Protein AF-A0A1R3UV82-F1 (afdb_monomer_lite)

pLDDT: mean 71.71, std 19.31, range [36.69, 95.25]

Structure (mmCIF, N/CA/C/O backbone):
data_AF-A0A1R3UV82-F1
#
_entry.id   AF-A0A1R3UV82-F1
#
loop_
_atom_site.group_PDB
_atom_site.id
_atom_site.type_symbol
_atom_site.label_atom_id
_atom_site.label_alt_id
_atom_site.label_comp_id
_atom_site.label_asym_id
_atom_site.label_entity_id
_atom_site.label_seq_id
_atom_site.pdbx_PDB_ins_code
_atom_site.Cartn_x
_atom_site.Cartn_y
_atom_site.Cartn_z
_atom_site.occupancy
_atom_site.B_iso_or_equiv
_atom_site.auth_seq_id
_atom_site.auth_comp_id
_atom_site.auth_asym_id
_atom_site.auth_atom_id
_atom_site.pdbx_PDB_model_num
ATOM 1 N N . MET A 1 1 ? 10.907 20.712 -0.377 1.00 39.12 1 MET A N 1
ATOM 2 C CA . MET A 1 1 ? 9.887 19.650 -0.272 1.00 39.12 1 MET A CA 1
ATOM 3 C C . MET A 1 1 ? 10.315 18.585 -1.261 1.00 39.12 1 MET A C 1
ATOM 5 O O . MET A 1 1 ? 10.442 18.924 -2.428 1.00 39.12 1 MET A O 1
ATOM 9 N N . ARG A 1 2 ? 10.787 17.427 -0.787 1.00 44.34 2 ARG A N 1
ATOM 10 C CA . ARG A 1 2 ? 11.584 16.505 -1.609 1.00 44.34 2 ARG A CA 1
ATOM 11 C C . ARG A 1 2 ? 10.715 15.833 -2.670 1.00 44.34 2 ARG A C 1
ATOM 13 O O . ARG A 1 2 ? 9.800 15.099 -2.321 1.00 44.34 2 ARG A O 1
ATOM 20 N N . ASP A 1 3 ? 11.051 16.105 -3.925 1.00 46.03 3 ASP A N 1
ATOM 21 C CA . ASP A 1 3 ? 10.704 15.291 -5.083 1.00 46.03 3 ASP A CA 1
ATOM 22 C C . ASP A 1 3 ? 11.319 13.906 -4.834 1.00 46.03 3 ASP A C 1
ATOM 24 O O . ASP A 1 3 ? 12.541 13.745 -4.803 1.00 46.03 3 ASP A O 1
ATOM 28 N N . ILE A 1 4 ? 10.483 12.941 -4.460 1.00 49.62 4 ILE A N 1
ATOM 29 C CA . ILE A 1 4 ? 10.867 11.536 -4.481 1.00 49.62 4 ILE A CA 1
ATOM 30 C C . ILE A 1 4 ? 10.703 11.149 -5.941 1.00 49.62 4 ILE A C 1
ATOM 32 O O . ILE A 1 4 ? 9.577 11.004 -6.408 1.00 49.62 4 ILE A O 1
ATOM 36 N N . ASP A 1 5 ? 11.820 11.066 -6.660 1.00 44.72 5 ASP A N 1
ATOM 37 C CA . ASP A 1 5 ? 11.884 10.607 -8.041 1.00 44.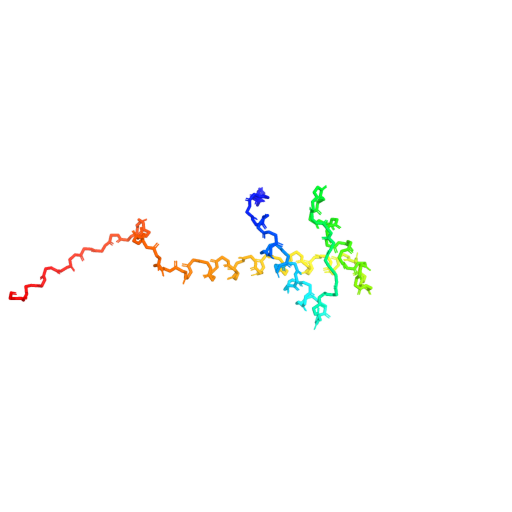72 5 ASP A CA 1
ATOM 38 C C . ASP A 1 5 ? 10.901 9.446 -8.285 1.00 44.72 5 ASP A C 1
ATOM 40 O O . ASP A 1 5 ? 11.126 8.310 -7.862 1.00 44.72 5 ASP A O 1
ATOM 44 N N . HIS A 1 6 ? 9.828 9.722 -9.033 1.00 49.16 6 HIS A N 1
ATOM 45 C CA . HIS A 1 6 ? 8.869 8.738 -9.558 1.00 49.16 6 HIS A CA 1
ATOM 46 C C . HIS A 1 6 ? 9.512 7.747 -10.566 1.00 49.16 6 HIS A C 1
ATOM 48 O O . HIS A 1 6 ? 8.810 7.030 -11.280 1.00 49.16 6 HIS A O 1
ATOM 54 N N . THR A 1 7 ? 10.844 7.710 -10.666 1.00 50.19 7 THR A N 1
ATOM 55 C CA . THR A 1 7 ? 11.624 6.993 -11.688 1.00 50.19 7 THR A CA 1
ATOM 56 C C . THR A 1 7 ? 12.396 5.785 -11.162 1.00 50.19 7 THR A C 1
ATOM 58 O O . THR A 1 7 ? 13.091 5.125 -11.934 1.00 50.19 7 THR A O 1
ATOM 61 N N . LEU A 1 8 ? 12.243 5.410 -9.892 1.00 45.06 8 LEU A N 1
ATOM 62 C CA . LEU A 1 8 ? 12.703 4.110 -9.414 1.00 45.06 8 LEU A CA 1
ATOM 63 C C . LEU A 1 8 ? 11.479 3.258 -9.090 1.00 45.06 8 LEU A C 1
ATOM 65 O O . LEU A 1 8 ? 10.652 3.663 -8.287 1.00 45.06 8 LEU A O 1
ATOM 69 N N . LEU A 1 9 ? 11.423 2.053 -9.665 1.00 49.16 9 LEU A N 1
ATOM 70 C CA . LEU A 1 9 ? 10.542 0.924 -9.311 1.00 49.16 9 LEU A CA 1
ATOM 71 C C . LEU A 1 9 ? 9.365 0.584 -10.247 1.00 49.16 9 LEU A C 1
ATOM 73 O O . LEU A 1 9 ? 8.652 -0.379 -9.983 1.00 49.16 9 LEU A O 1
ATOM 77 N N . THR A 1 10 ? 9.284 1.148 -11.456 1.00 47.38 10 THR A N 1
ATOM 78 C CA . THR A 1 10 ? 8.528 0.537 -12.583 1.00 47.38 10 THR A CA 1
ATOM 79 C C . THR A 1 10 ? 9.150 -0.772 -13.109 1.00 47.38 10 THR A C 1
ATOM 81 O O . THR A 1 10 ? 8.999 -1.142 -14.269 1.00 47.38 10 THR A O 1
ATOM 84 N N . ILE A 1 11 ? 9.835 -1.525 -12.249 1.00 46.97 11 ILE A N 1
ATOM 85 C CA . ILE A 1 11 ? 10.108 -2.941 -12.465 1.00 46.97 11 ILE A CA 1
ATOM 86 C C . ILE A 1 11 ? 8.887 -3.635 -11.873 1.00 46.97 11 ILE A C 1
ATOM 88 O O . ILE A 1 11 ? 8.779 -3.701 -10.654 1.00 46.97 11 ILE A O 1
ATOM 92 N N . SER A 1 12 ? 7.956 -4.075 -12.718 1.00 50.59 12 SER A N 1
ATOM 93 C CA . SER A 1 12 ? 6.555 -4.442 -12.427 1.00 50.59 12 SER A CA 1
ATOM 94 C C . SER A 1 12 ? 6.252 -5.345 -11.210 1.00 50.59 12 SER A C 1
ATOM 96 O O . SER A 1 12 ? 5.081 -5.562 -10.912 1.00 50.59 12 SER A O 1
ATOM 98 N N . GLY A 1 13 ? 7.258 -5.857 -10.497 1.00 56.84 13 GLY A N 1
ATOM 99 C CA . GLY A 1 13 ? 7.122 -6.501 -9.187 1.00 56.84 13 GLY A CA 1
ATOM 100 C C . GLY A 1 13 ? 7.404 -5.573 -8.000 1.00 56.84 13 GLY A C 1
ATOM 101 O O . GLY A 1 13 ? 6.601 -5.515 -7.085 1.00 56.84 13 GLY A O 1
ATOM 102 N N . VAL A 1 14 ? 8.471 -4.765 -8.019 1.00 60.34 14 VAL A N 1
ATOM 103 C CA . VAL A 1 14 ? 8.962 -4.095 -6.797 1.00 60.34 14 VAL A CA 1
ATOM 104 C C . VAL A 1 14 ? 8.018 -2.998 -6.298 1.00 60.34 14 VAL A C 1
ATOM 106 O O . VAL A 1 14 ? 7.737 -2.950 -5.104 1.00 60.34 14 VAL A O 1
ATOM 109 N N . SER A 1 15 ? 7.464 -2.154 -7.179 1.00 76.00 15 SER A N 1
ATOM 110 C CA . SER A 1 15 ? 6.426 -1.200 -6.747 1.00 76.00 15 SER A CA 1
ATOM 111 C C . SER A 1 15 ? 5.179 -1.916 -6.239 1.00 76.00 15 SER A C 1
ATOM 113 O O . SER A 1 15 ? 4.565 -1.477 -5.271 1.00 76.00 15 SER A O 1
ATOM 115 N N . ARG A 1 16 ? 4.812 -3.045 -6.855 1.00 81.94 16 ARG A N 1
ATOM 116 C CA . ARG A 1 16 ? 3.659 -3.835 -6.421 1.00 81.94 16 ARG A CA 1
ATOM 117 C C . ARG A 1 16 ? 3.897 -4.455 -5.043 1.00 81.94 16 ARG A C 1
ATOM 119 O O . ARG A 1 16 ? 3.006 -4.390 -4.205 1.00 81.94 16 ARG A O 1
ATOM 126 N N . ASP A 1 17 ? 5.097 -4.962 -4.789 1.00 82.69 17 ASP A N 1
ATOM 127 C CA . ASP A 1 17 ? 5.502 -5.547 -3.509 1.00 82.69 17 ASP A CA 1
ATOM 128 C C . ASP A 1 17 ? 5.529 -4.495 -2.390 1.00 82.69 17 ASP A C 1
ATOM 130 O O . ASP A 1 17 ? 5.093 -4.764 -1.272 1.00 82.69 17 ASP A O 1
ATOM 134 N N . ILE A 1 18 ? 5.970 -3.267 -2.689 1.00 84.06 18 ILE A N 1
ATOM 135 C CA . ILE A 1 18 ? 5.909 -2.139 -1.744 1.00 84.06 18 ILE A CA 1
ATOM 136 C C . ILE A 1 18 ? 4.471 -1.842 -1.338 1.00 84.06 18 ILE A C 1
ATOM 138 O O . ILE A 1 18 ? 4.179 -1.732 -0.147 1.00 84.06 18 ILE A O 1
ATOM 142 N N . TYR A 1 19 ? 3.570 -1.736 -2.316 1.00 88.69 19 TYR A N 1
ATOM 143 C CA . TYR A 1 19 ? 2.156 -1.490 -2.047 1.00 88.69 19 TYR A CA 1
ATOM 144 C C . TYR A 1 19 ? 1.516 -2.649 -1.284 1.00 88.69 19 TYR A C 1
ATOM 146 O O . TYR A 1 19 ? 0.729 -2.400 -0.376 1.00 88.69 19 TYR A O 1
ATOM 154 N N . ALA A 1 20 ? 1.880 -3.896 -1.597 1.00 90.38 20 ALA A N 1
ATOM 155 C CA . ALA A 1 20 ? 1.404 -5.067 -0.870 1.00 90.38 20 ALA A CA 1
ATOM 156 C C . ALA A 1 20 ? 1.816 -5.027 0.607 1.00 90.38 20 ALA A C 1
ATOM 158 O O . ALA A 1 20 ? 0.968 -5.161 1.486 1.00 90.38 20 ALA A O 1
ATOM 159 N N . HIS A 1 21 ? 3.093 -4.759 0.882 1.00 89.06 21 HIS A N 1
ATOM 160 C CA . HIS A 1 21 ? 3.601 -4.663 2.248 1.00 89.06 21 HIS A CA 1
ATOM 161 C C . HIS A 1 21 ? 3.042 -3.463 3.017 1.00 89.06 21 HIS A C 1
ATOM 163 O O . HIS A 1 21 ? 2.790 -3.568 4.217 1.00 89.06 21 HIS A O 1
ATOM 169 N N . ALA A 1 22 ? 2.859 -2.313 2.365 1.00 89.50 22 ALA A N 1
ATOM 170 C CA . ALA A 1 22 ? 2.219 -1.159 2.992 1.00 89.50 22 ALA A CA 1
ATOM 171 C C . ALA A 1 22 ? 0.750 -1.461 3.329 1.00 89.50 22 ALA A C 1
ATOM 173 O O . ALA A 1 22 ? 0.315 -1.195 4.447 1.00 89.50 22 ALA A O 1
ATOM 174 N N . PHE A 1 23 ? 0.017 -2.090 2.406 1.00 91.25 23 PHE A N 1
ATOM 175 C CA . PHE A 1 23 ? -1.371 -2.493 2.617 1.00 91.25 23 PHE A CA 1
ATOM 176 C C . PHE A 1 23 ? -1.508 -3.481 3.779 1.00 91.25 23 PHE A C 1
ATOM 178 O O . PHE A 1 23 ? -2.336 -3.271 4.662 1.00 91.25 23 PHE A O 1
ATOM 185 N N . GLU A 1 24 ? -0.672 -4.518 3.826 1.00 92.81 24 GLU A N 1
ATOM 186 C CA . GLU A 1 24 ? -0.681 -5.512 4.904 1.00 92.81 24 GLU A CA 1
ATOM 187 C C . GLU A 1 24 ? -0.388 -4.882 6.269 1.00 92.81 24 GLU A C 1
ATOM 189 O O . GLU A 1 24 ? -1.056 -5.184 7.254 1.00 92.81 24 GLU A O 1
ATOM 194 N N . ARG A 1 25 ? 0.546 -3.929 6.333 1.00 89.69 25 ARG A N 1
ATOM 195 C CA . ARG A 1 25 ? 0.852 -3.198 7.572 1.00 89.69 25 ARG A CA 1
ATOM 196 C C . ARG A 1 25 ? -0.311 -2.352 8.076 1.00 89.69 25 ARG A C 1
ATOM 198 O O . ARG A 1 25 ? -0.488 -2.242 9.284 1.00 89.69 25 ARG A O 1
ATOM 205 N N . VAL A 1 26 ? -1.064 -1.737 7.168 1.00 90.31 26 VAL A N 1
ATOM 206 C CA . VAL A 1 26 ? -2.192 -0.862 7.520 1.00 90.31 26 VAL A CA 1
ATOM 207 C C . VAL A 1 26 ? -3.439 -1.670 7.868 1.00 90.31 26 VAL A C 1
ATOM 209 O O . VAL A 1 26 ? -4.166 -1.320 8.791 1.00 90.31 26 VAL A O 1
ATOM 212 N N . THR A 1 27 ? -3.700 -2.749 7.133 1.00 89.19 27 THR A N 1
ATOM 213 C CA . THR A 1 27 ? -4.978 -3.475 7.198 1.00 89.19 27 THR A CA 1
ATOM 214 C C . THR A 1 27 ? -4.910 -4.784 7.981 1.00 89.19 27 THR A C 1
ATOM 216 O O . THR A 1 27 ? -5.959 -5.340 8.315 1.00 89.19 27 THR A O 1
ATOM 219 N N . GLY A 1 28 ? -3.697 -5.267 8.267 1.00 92.06 28 GLY A N 1
ATOM 220 C CA . GLY A 1 28 ? -3.416 -6.554 8.902 1.00 92.06 28 GLY A CA 1
ATOM 221 C C . GLY A 1 28 ? -3.461 -7.756 7.954 1.00 92.06 28 GLY A C 1
ATOM 222 O O . GLY A 1 28 ? -3.159 -8.864 8.385 1.00 92.06 28 GLY A O 1
ATOM 223 N N . GLU A 1 29 ? -3.833 -7.563 6.685 1.00 90.62 29 GLU A N 1
ATOM 224 C CA . GLU A 1 29 ? -4.021 -8.639 5.708 1.00 90.62 29 GLU A CA 1
ATOM 225 C C . GLU A 1 29 ? -3.397 -8.267 4.357 1.00 90.62 29 GLU A C 1
ATOM 227 O O . GLU A 1 29 ? -3.420 -7.098 3.972 1.00 90.62 29 GLU A O 1
ATOM 232 N N . PRO A 1 30 ? -2.860 -9.229 3.588 1.00 91.62 30 PRO A N 1
ATOM 233 C CA . PRO A 1 30 ? -2.352 -8.940 2.253 1.00 91.62 30 PRO A CA 1
ATOM 234 C C . PRO A 1 30 ? -3.491 -8.506 1.310 1.00 91.62 30 PRO A C 1
ATOM 236 O O . PRO A 1 30 ? -4.608 -9.024 1.411 1.00 91.62 30 PRO A O 1
ATOM 239 N N . PRO A 1 31 ? -3.237 -7.594 0.352 1.00 91.62 31 PRO A N 1
ATOM 240 C CA . PRO A 1 31 ? -4.263 -7.195 -0.602 1.00 91.62 31 PRO A CA 1
ATOM 241 C C . PRO A 1 31 ? -4.596 -8.347 -1.553 1.00 91.62 31 PRO A C 1
ATOM 243 O O . PRO A 1 31 ? -3.709 -9.022 -2.078 1.00 91.62 31 PRO A O 1
ATOM 246 N N . ARG A 1 32 ? -5.886 -8.521 -1.844 1.00 94.50 32 ARG A N 1
ATOM 247 C CA . ARG A 1 32 ? -6.390 -9.409 -2.901 1.00 94.50 32 ARG A CA 1
ATOM 248 C C . ARG A 1 32 ? -6.047 -8.863 -4.282 1.00 94.50 32 ARG A C 1
ATOM 250 O O . ARG A 1 32 ? -5.673 -9.616 -5.177 1.00 94.50 32 ARG A O 1
ATOM 257 N N . GLU A 1 33 ? -6.157 -7.547 -4.448 1.00 92.06 33 GLU A N 1
ATOM 258 C CA . GLU A 1 33 ? -5.852 -6.863 -5.702 1.00 92.06 33 GLU A CA 1
ATOM 259 C C . GLU A 1 33 ? -5.155 -5.523 -5.453 1.00 92.06 33 GLU A C 1
ATOM 261 O O . GLU A 1 33 ? -5.430 -4.835 -4.477 1.00 92.06 33 GLU A O 1
ATOM 266 N N . ILE A 1 34 ? -4.241 -5.142 -6.346 1.00 89.69 34 ILE A N 1
ATOM 267 C CA . ILE A 1 34 ? -3.580 -3.834 -6.323 1.00 89.69 34 ILE A CA 1
ATOM 268 C C . ILE A 1 34 ? -3.971 -3.086 -7.587 1.00 89.69 34 ILE A C 1
ATOM 270 O O . ILE A 1 34 ? -3.827 -3.625 -8.691 1.00 89.69 34 ILE A O 1
ATOM 274 N N . ALA A 1 35 ? -4.428 -1.843 -7.414 1.00 88.81 35 ALA A N 1
ATOM 275 C CA . ALA A 1 35 ? -4.862 -0.998 -8.513 1.00 88.81 35 ALA A CA 1
ATOM 276 C C . ALA A 1 35 ? -3.738 -0.791 -9.539 1.00 88.81 35 ALA A C 1
ATOM 278 O O . ALA A 1 35 ? -2.556 -0.698 -9.204 1.00 88.81 35 ALA A O 1
ATOM 279 N N . SER A 1 36 ? -4.109 -0.677 -10.817 1.00 85.44 36 SER A N 1
ATOM 280 C CA . SER A 1 36 ? -3.131 -0.404 -11.873 1.00 85.44 36 SER A CA 1
ATOM 281 C C . SER A 1 36 ? -2.412 0.924 -11.616 1.00 85.44 36 SER A C 1
ATOM 283 O O . SER A 1 36 ? -3.047 1.973 -11.502 1.00 85.44 36 SER A O 1
ATOM 285 N N . MET A 1 37 ? -1.083 0.879 -11.609 1.00 82.69 37 MET A N 1
ATOM 286 C CA . MET A 1 37 ? -0.227 2.026 -11.291 1.00 82.69 37 MET A CA 1
ATOM 287 C C . MET A 1 37 ? 0.039 2.942 -12.495 1.00 82.69 37 MET A C 1
ATOM 289 O O . MET A 1 37 ? 0.427 4.094 -12.328 1.00 82.69 37 MET A O 1
ATOM 293 N N . ALA A 1 38 ? -0.175 2.453 -13.720 1.00 78.56 38 ALA A N 1
ATOM 294 C CA . ALA A 1 38 ? 0.134 3.199 -14.937 1.00 78.56 38 ALA A CA 1
ATOM 295 C C . ALA A 1 38 ? -0.703 4.486 -15.055 1.00 78.56 38 ALA A C 1
ATOM 297 O O . ALA A 1 38 ? -1.934 4.434 -15.048 1.00 78.56 38 ALA A O 1
ATOM 298 N N . GLY A 1 39 ? -0.022 5.630 -15.189 1.00 74.56 39 GLY A N 1
ATOM 299 C CA . GLY A 1 39 ? -0.643 6.934 -15.450 1.00 74.56 39 GLY A CA 1
ATOM 300 C C . GLY A 1 39 ? -1.500 7.492 -14.309 1.00 74.56 39 GLY A C 1
ATOM 301 O O . GLY A 1 39 ? -2.301 8.392 -14.550 1.00 74.56 39 GLY A O 1
ATOM 302 N N . ARG A 1 40 ? -1.373 6.961 -13.086 1.00 74.94 40 ARG A N 1
ATOM 303 C CA . ARG A 1 40 ? -2.140 7.404 -11.913 1.00 74.94 40 ARG A CA 1
ATOM 304 C C . ARG A 1 40 ? -1.236 8.048 -10.868 1.00 74.94 40 ARG A C 1
ATOM 306 O O . ARG A 1 40 ? -0.063 7.710 -10.757 1.00 74.94 40 ARG A O 1
ATOM 313 N N . THR A 1 41 ? -1.807 8.964 -10.089 1.00 83.00 41 THR A N 1
ATOM 314 C CA . THR A 1 41 ? -1.140 9.514 -8.905 1.00 83.00 41 THR A CA 1
ATOM 315 C C . THR A 1 41 ? -1.084 8.465 -7.797 1.00 83.00 41 THR A C 1
ATOM 317 O O . THR A 1 41 ? -1.949 7.593 -7.721 1.00 83.00 41 THR A O 1
ATOM 320 N N . GLU A 1 42 ? -0.106 8.579 -6.900 1.00 83.19 42 GLU A N 1
ATOM 321 C CA . GLU A 1 42 ? 0.031 7.691 -5.739 1.00 83.19 42 GLU A CA 1
ATOM 322 C C . GLU A 1 42 ? -1.253 7.637 -4.900 1.00 83.19 42 GLU A C 1
ATOM 324 O O . GLU A 1 42 ? -1.773 6.559 -4.624 1.00 83.19 42 GLU A O 1
ATOM 329 N N . GLN A 1 43 ? -1.853 8.796 -4.614 1.00 85.25 43 GLN A N 1
ATOM 330 C CA . GLN A 1 43 ? -3.119 8.867 -3.885 1.00 85.25 43 GLN A CA 1
ATOM 331 C C . GLN A 1 43 ? -4.240 8.092 -4.595 1.00 85.25 43 GLN A C 1
ATOM 333 O O . GLN A 1 43 ? -4.993 7.358 -3.956 1.00 85.25 43 GLN A O 1
ATOM 338 N N . ALA A 1 44 ? -4.343 8.211 -5.923 1.00 87.19 44 ALA A N 1
ATOM 339 C CA . ALA A 1 44 ? -5.344 7.481 -6.695 1.00 87.19 44 ALA A CA 1
ATOM 340 C C . ALA A 1 44 ? -5.085 5.967 -6.691 1.00 87.19 44 ALA A C 1
ATOM 342 O O . ALA A 1 44 ? -6.033 5.185 -6.727 1.00 87.19 44 ALA A O 1
ATOM 343 N N . ILE A 1 45 ? -3.824 5.535 -6.647 1.00 88.94 45 ILE A N 1
ATOM 344 C CA . ILE A 1 45 ? -3.472 4.115 -6.540 1.00 88.94 45 ILE A CA 1
ATOM 345 C C . ILE A 1 45 ? -3.854 3.583 -5.153 1.00 88.94 45 ILE A C 1
ATOM 347 O O . ILE A 1 45 ? -4.466 2.519 -5.078 1.00 88.94 45 ILE A O 1
ATOM 351 N N . ILE A 1 46 ? -3.566 4.325 -4.078 1.00 89.31 46 ILE A N 1
ATOM 352 C CA . ILE A 1 46 ? -3.911 3.954 -2.694 1.00 89.31 46 ILE A CA 1
ATOM 353 C C . ILE A 1 46 ? -5.426 3.814 -2.534 1.00 89.31 46 ILE A C 1
ATOM 355 O O . ILE A 1 46 ? -5.903 2.749 -2.148 1.00 89.31 46 ILE A O 1
ATOM 359 N N . ILE A 1 47 ? -6.188 4.850 -2.901 1.00 92.38 47 ILE A N 1
ATOM 360 C CA . ILE A 1 47 ? -7.653 4.864 -2.760 1.00 92.38 47 ILE A CA 1
ATOM 361 C C . ILE A 1 47 ? -8.285 3.713 -3.545 1.00 92.38 47 ILE A C 1
ATOM 363 O O . ILE A 1 47 ? -9.099 2.968 -3.006 1.00 92.38 47 ILE A O 1
ATOM 367 N N . ASN A 1 48 ? -7.884 3.525 -4.806 1.00 93.44 48 ASN A N 1
ATOM 368 C CA . ASN A 1 48 ? -8.435 2.445 -5.622 1.00 93.44 48 ASN A CA 1
ATOM 369 C C . ASN A 1 48 ? -8.021 1.064 -5.100 1.00 93.44 48 ASN A C 1
ATOM 371 O O . ASN A 1 48 ? -8.804 0.128 -5.190 1.00 93.44 48 ASN A O 1
ATOM 375 N N . THR A 1 49 ? -6.817 0.920 -4.539 1.00 93.31 49 THR A N 1
ATOM 376 C CA . THR A 1 49 ? -6.386 -0.340 -3.918 1.00 93.31 49 THR A CA 1
ATOM 377 C C . THR A 1 49 ? -7.214 -0.637 -2.671 1.00 93.31 49 THR A C 1
ATOM 379 O O . THR A 1 49 ? -7.679 -1.759 -2.520 1.00 93.31 49 THR A O 1
ATOM 382 N N . LEU A 1 50 ? -7.471 0.346 -1.807 1.00 93.06 50 LEU A N 1
ATOM 383 C CA . LEU A 1 50 ? -8.358 0.171 -0.651 1.00 93.06 50 LEU A CA 1
ATOM 384 C C . LEU A 1 50 ? -9.770 -0.235 -1.098 1.00 93.06 50 LEU A C 1
ATOM 386 O O . LEU A 1 50 ? -10.287 -1.244 -0.624 1.00 93.06 50 LEU A O 1
ATOM 390 N N . ALA A 1 51 ? -10.326 0.456 -2.096 1.00 94.19 51 ALA A N 1
ATOM 391 C CA . ALA A 1 51 ? -11.646 0.155 -2.642 1.00 94.19 51 ALA A CA 1
ATOM 392 C C . ALA A 1 51 ? -11.748 -1.262 -3.239 1.00 94.19 51 ALA A C 1
ATOM 394 O O . ALA A 1 51 ? -12.712 -1.969 -2.966 1.00 94.19 51 ALA A O 1
ATOM 395 N N . LEU A 1 52 ? -10.743 -1.718 -3.999 1.00 95.25 52 LEU A N 1
ATOM 396 C CA . LEU A 1 52 ? -10.696 -3.087 -4.547 1.00 95.25 52 LEU A CA 1
ATOM 397 C C . LEU A 1 52 ? -10.634 -4.173 -3.456 1.00 95.25 52 LEU A C 1
ATOM 399 O O . LEU A 1 52 ? -10.973 -5.335 -3.696 1.00 95.25 52 LEU A O 1
ATOM 403 N N . ASN A 1 53 ? -10.199 -3.803 -2.251 1.00 94.50 53 ASN A N 1
ATOM 404 C CA . ASN A 1 53 ? -10.082 -4.700 -1.107 1.00 94.50 53 ASN A CA 1
ATOM 405 C C . ASN A 1 53 ? -11.167 -4.475 -0.041 1.00 94.50 53 ASN A C 1
ATOM 407 O O . ASN A 1 53 ? -11.005 -4.946 1.083 1.00 94.50 53 ASN A O 1
ATOM 411 N N . ASP A 1 54 ? -12.255 -3.777 -0.385 1.00 94.88 54 ASP A N 1
ATOM 412 C CA . ASP A 1 54 ? -13.361 -3.433 0.521 1.00 94.88 54 ASP A CA 1
ATOM 413 C C . ASP A 1 54 ? -12.902 -2.713 1.803 1.00 94.88 54 ASP A C 1
ATOM 415 O O . ASP A 1 54 ? -13.458 -2.909 2.885 1.00 94.88 54 ASP A O 1
ATOM 419 N N . ARG A 1 55 ? -11.848 -1.893 1.706 1.00 91.94 55 ARG A N 1
ATOM 420 C CA . ARG A 1 55 ? -11.340 -1.073 2.811 1.00 91.94 55 ARG A CA 1
ATOM 421 C C . ARG A 1 55 ? -11.709 0.391 2.600 1.00 91.94 55 ARG A C 1
ATOM 423 O O . ARG A 1 55 ? -11.651 0.902 1.481 1.00 91.94 55 ARG A O 1
ATOM 430 N N . GLU A 1 56 ? -12.071 1.070 3.685 1.00 91.38 56 GLU A N 1
ATOM 431 C CA . GLU A 1 56 ? -12.373 2.499 3.643 1.00 91.38 56 GLU A CA 1
ATOM 432 C C . GLU A 1 56 ? -11.102 3.320 3.399 1.00 91.38 56 GLU A C 1
ATOM 434 O O . GLU A 1 56 ? -10.034 3.038 3.939 1.00 91.38 56 GLU A O 1
ATOM 439 N N . ALA A 1 57 ? -11.226 4.346 2.559 1.00 90.44 57 ALA A N 1
ATOM 440 C CA . ALA A 1 57 ? -10.152 5.279 2.243 1.00 90.44 57 ALA A CA 1
ATOM 441 C C . ALA A 1 57 ? -10.363 6.602 2.989 1.00 90.44 57 ALA A C 1
ATOM 443 O O . ALA A 1 57 ? -10.503 7.660 2.375 1.00 90.44 57 ALA A O 1
ATOM 444 N N . ASP A 1 58 ? -10.438 6.525 4.318 1.00 92.12 58 ASP A N 1
ATOM 445 C CA . ASP A 1 58 ? -10.464 7.716 5.164 1.00 92.12 58 ASP A CA 1
ATOM 446 C C . ASP A 1 58 ? -9.068 8.356 5.284 1.00 92.12 58 ASP A C 1
ATOM 448 O O . ASP A 1 58 ? -8.041 7.776 4.919 1.00 92.12 58 ASP A O 1
ATOM 452 N N . GLU A 1 59 ? -9.023 9.592 5.782 1.00 88.94 59 GLU A N 1
ATOM 453 C CA . GLU A 1 59 ? -7.782 10.367 5.886 1.00 88.94 59 GLU A CA 1
ATOM 454 C C . GLU A 1 59 ? -6.729 9.670 6.762 1.00 88.94 59 GLU A C 1
ATOM 456 O O . GLU A 1 59 ? -5.539 9.700 6.447 1.00 88.94 59 GLU A O 1
ATOM 461 N N . THR A 1 60 ? -7.161 8.988 7.827 1.00 90.81 60 THR A N 1
ATOM 462 C CA . THR A 1 60 ? -6.262 8.277 8.748 1.00 90.81 60 THR A CA 1
ATOM 463 C C . THR A 1 60 ? -5.631 7.060 8.077 1.00 90.81 60 THR A C 1
ATOM 465 O O . THR A 1 60 ? -4.423 6.848 8.178 1.00 90.81 60 THR A O 1
ATOM 468 N N . THR A 1 61 ? -6.419 6.294 7.332 1.00 88.25 61 THR A N 1
ATOM 469 C CA . THR A 1 61 ? -5.986 5.109 6.592 1.00 88.25 61 THR A CA 1
ATOM 470 C C . THR A 1 61 ? -5.052 5.498 5.456 1.00 88.25 61 THR A C 1
ATOM 472 O O . THR A 1 61 ? -4.010 4.872 5.268 1.00 88.25 61 THR A O 1
ATOM 475 N N . ILE A 1 62 ? -5.369 6.573 4.731 1.00 87.75 62 ILE A N 1
ATOM 476 C CA . ILE A 1 62 ? -4.506 7.108 3.674 1.00 87.75 62 ILE A CA 1
ATOM 477 C C . ILE A 1 62 ? -3.168 7.581 4.261 1.00 87.75 62 ILE A C 1
ATOM 479 O O . ILE A 1 62 ? -2.113 7.238 3.725 1.00 87.75 62 ILE A O 1
ATOM 483 N N . ALA A 1 63 ? -3.182 8.315 5.378 1.00 88.19 63 ALA A N 1
ATOM 484 C CA . ALA A 1 63 ? -1.962 8.760 6.050 1.00 88.19 63 ALA A CA 1
ATOM 485 C C . ALA A 1 63 ? -1.100 7.578 6.533 1.00 88.19 63 ALA A C 1
ATOM 487 O O . ALA A 1 63 ? 0.113 7.565 6.305 1.00 88.19 63 ALA A O 1
ATOM 488 N N . ALA A 1 64 ? -1.722 6.554 7.128 1.00 88.19 64 ALA A N 1
ATOM 489 C CA . ALA A 1 64 ? -1.042 5.324 7.530 1.00 88.19 64 ALA A CA 1
ATOM 490 C C . ALA A 1 64 ? -0.427 4.587 6.327 1.00 88.19 64 ALA A C 1
ATOM 492 O O . ALA A 1 64 ? 0.668 4.030 6.424 1.00 88.19 64 ALA A O 1
ATOM 493 N N . PHE A 1 65 ? -1.087 4.632 5.168 1.00 87.50 65 PHE A N 1
ATOM 494 C CA . PHE A 1 65 ? -0.568 4.049 3.935 1.00 87.50 65 PHE A CA 1
ATOM 495 C C . PHE A 1 65 ? 0.700 4.754 3.453 1.00 87.50 65 PHE A C 1
ATOM 497 O O . P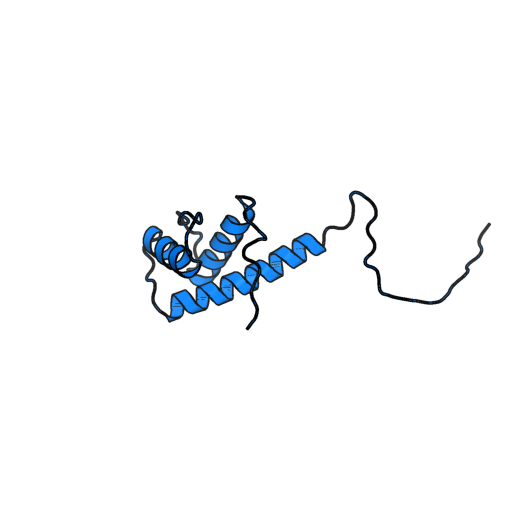HE A 1 65 ? 1.691 4.089 3.156 1.00 87.50 65 PHE A O 1
ATOM 504 N N . TYR A 1 66 ? 0.712 6.089 3.436 1.00 86.06 66 TYR A N 1
ATOM 505 C CA . TYR A 1 66 ? 1.905 6.868 3.093 1.00 86.06 66 TYR A CA 1
ATOM 506 C C . TYR A 1 66 ? 3.081 6.590 4.035 1.00 86.06 66 TYR A C 1
ATOM 508 O O . TYR A 1 66 ? 4.220 6.442 3.586 1.00 86.06 66 TYR A O 1
ATOM 516 N N . GLU A 1 67 ? 2.815 6.460 5.335 1.00 86.44 67 GLU A N 1
ATOM 517 C CA . GLU A 1 67 ? 3.839 6.060 6.302 1.00 86.44 67 GLU A CA 1
ATOM 518 C C . GLU A 1 67 ? 4.363 4.640 6.012 1.00 86.44 67 GLU A C 1
ATOM 520 O O . GLU A 1 67 ? 5.575 4.396 6.029 1.00 86.44 67 GLU A O 1
ATOM 525 N N . GLY A 1 68 ? 3.460 3.707 5.696 1.00 84.50 68 GLY A N 1
ATOM 526 C CA . GLY A 1 68 ? 3.785 2.338 5.304 1.00 84.50 68 GLY A CA 1
ATOM 527 C C . GLY A 1 68 ? 4.667 2.266 4.055 1.00 84.50 68 GLY A C 1
ATOM 528 O O . GLY A 1 68 ? 5.647 1.518 4.050 1.00 84.50 68 GLY A O 1
ATOM 529 N N . LEU A 1 69 ? 4.374 3.081 3.035 1.00 82.44 69 LEU A N 1
ATOM 530 C CA . LEU A 1 69 ? 5.181 3.198 1.815 1.00 82.44 69 LEU A CA 1
ATOM 531 C C . LEU A 1 69 ? 6.600 3.688 2.126 1.00 82.44 69 LEU A C 1
ATOM 533 O O . LEU A 1 69 ? 7.571 3.080 1.674 1.00 82.44 69 LEU A O 1
ATOM 537 N N . GLY A 1 70 ? 6.738 4.727 2.958 1.00 77.38 70 GLY A N 1
ATOM 538 C CA . GLY A 1 7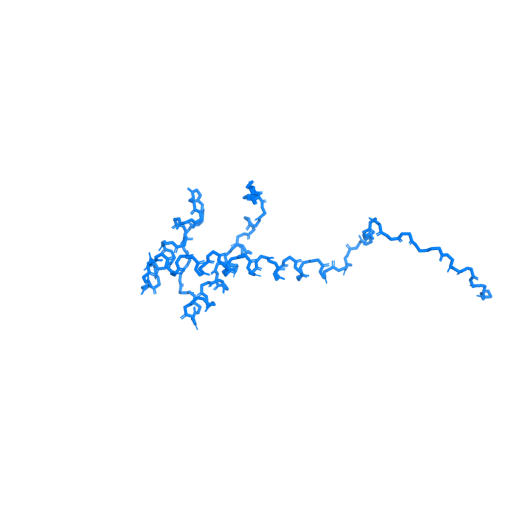0 ? 8.045 5.242 3.374 1.00 77.38 70 GLY A CA 1
ATOM 539 C C . GLY A 1 70 ? 8.888 4.203 4.123 1.00 77.38 70 GLY A C 1
ATOM 540 O O . GLY A 1 70 ? 10.080 4.052 3.852 1.00 77.38 70 GLY A O 1
ATOM 541 N N . LYS A 1 71 ? 8.271 3.431 5.029 1.00 77.81 71 LYS A N 1
ATOM 542 C CA . LYS A 1 71 ? 8.951 2.343 5.757 1.00 77.81 71 LYS A CA 1
ATOM 543 C C . LYS A 1 71 ? 9.376 1.205 4.820 1.00 77.81 71 LYS A C 1
ATOM 545 O O . LYS A 1 71 ? 10.500 0.717 4.928 1.00 77.81 71 LYS A O 1
ATOM 550 N N . ALA A 1 72 ? 8.506 0.808 3.891 1.00 74.94 72 ALA A N 1
ATOM 551 C CA . ALA A 1 72 ? 8.784 -0.258 2.928 1.00 74.94 72 ALA A CA 1
ATOM 552 C C . ALA A 1 72 ? 9.912 0.111 1.945 1.00 74.94 72 ALA A C 1
ATOM 554 O O . ALA A 1 72 ? 10.759 -0.732 1.639 1.00 74.94 72 ALA A O 1
ATOM 555 N N . ASP A 1 73 ? 9.969 1.366 1.491 1.00 68.81 73 ASP A N 1
ATOM 556 C CA . ASP A 1 73 ? 11.038 1.868 0.620 1.00 68.81 73 ASP A CA 1
ATOM 557 C C . ASP A 1 73 ? 12.415 1.809 1.307 1.00 68.81 73 ASP A C 1
ATOM 559 O O . ASP A 1 73 ? 13.376 1.281 0.740 1.00 68.81 73 ASP A O 1
ATOM 563 N N . VAL A 1 74 ? 12.508 2.265 2.563 1.00 70.88 74 VAL A N 1
ATOM 564 C CA . VAL A 1 74 ? 13.750 2.206 3.356 1.00 70.88 74 VAL A CA 1
ATOM 565 C C . VAL A 1 74 ? 14.217 0.761 3.569 1.00 70.88 74 VAL A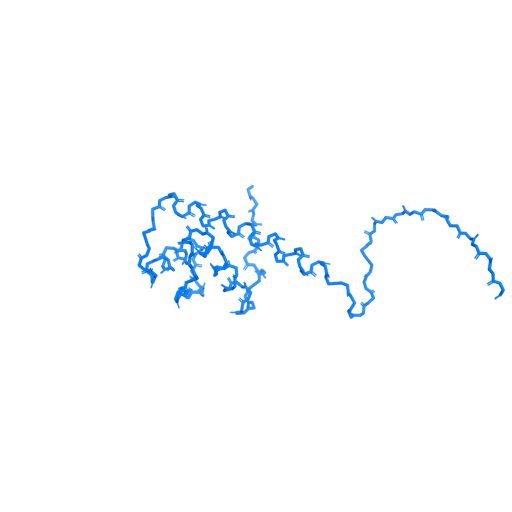 C 1
ATOM 567 O O . VAL A 1 74 ? 15.409 0.466 3.438 1.00 70.88 74 VAL A O 1
ATOM 570 N N . GLU A 1 75 ? 13.297 -0.158 3.860 1.00 70.81 75 GLU A N 1
ATOM 571 C CA . GLU A 1 75 ? 13.603 -1.575 4.071 1.00 70.81 75 GLU A CA 1
ATOM 572 C C . GLU A 1 75 ? 14.125 -2.252 2.791 1.00 70.81 75 GLU A C 1
ATOM 574 O O . GLU A 1 75 ? 15.155 -2.934 2.811 1.00 70.81 75 GLU A O 1
ATOM 579 N N . LEU A 1 76 ? 13.475 -2.017 1.647 1.00 67.69 76 LEU A N 1
ATOM 580 C CA . LEU A 1 76 ? 13.903 -2.582 0.365 1.00 67.69 76 LEU A CA 1
ATOM 581 C C . LEU A 1 76 ? 15.220 -1.993 -0.129 1.00 67.69 76 LEU A C 1
ATOM 583 O O . LEU A 1 76 ? 16.065 -2.736 -0.636 1.00 67.69 76 LEU A O 1
ATOM 587 N N . LYS A 1 77 ? 15.427 -0.683 0.043 1.00 66.75 77 LYS A N 1
ATOM 588 C CA . LYS A 1 77 ? 16.715 -0.036 -0.239 1.00 66.75 77 LYS A CA 1
ATOM 589 C C . LYS A 1 77 ? 17.821 -0.608 0.635 1.00 66.75 77 LYS A C 1
ATOM 591 O O . LYS A 1 77 ? 18.908 -0.863 0.125 1.00 66.75 77 LYS A O 1
ATOM 596 N N . SER A 1 78 ? 17.539 -0.892 1.906 1.00 63.84 78 SER A N 1
ATOM 597 C CA . SER A 1 78 ? 18.502 -1.539 2.804 1.00 63.84 78 SER A CA 1
ATOM 598 C C . SER A 1 78 ? 18.847 -2.953 2.332 1.00 63.84 78 SER A C 1
ATOM 600 O O . SER A 1 78 ? 20.022 -3.297 2.256 1.00 63.84 78 SER A O 1
ATOM 602 N N . ARG A 1 79 ? 17.855 -3.743 1.897 1.00 62.12 79 ARG A N 1
ATOM 603 C CA . ARG A 1 79 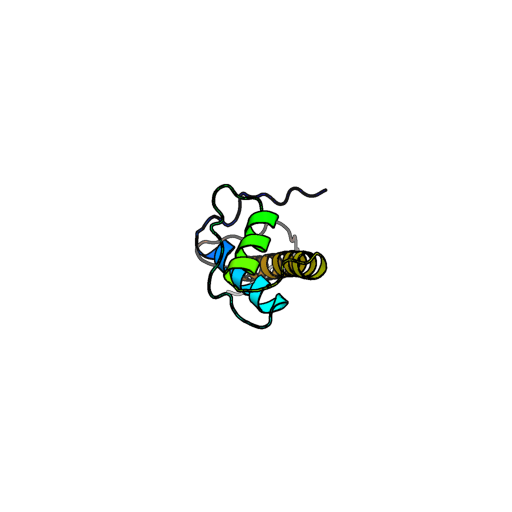? 18.073 -5.079 1.313 1.00 62.12 79 ARG A CA 1
ATOM 604 C C . ARG A 1 79 ? 18.850 -5.038 -0.008 1.00 62.12 79 ARG A C 1
ATOM 606 O O . ARG A 1 79 ? 19.667 -5.917 -0.260 1.00 62.12 79 ARG A O 1
ATOM 613 N N . ARG A 1 80 ? 18.619 -4.021 -0.845 1.00 61.47 80 ARG A N 1
ATOM 614 C CA . ARG A 1 80 ? 19.354 -3.801 -2.103 1.00 61.47 80 ARG A CA 1
ATOM 615 C C . ARG A 1 80 ? 20.788 -3.332 -1.859 1.00 61.47 80 ARG A C 1
ATOM 617 O O . ARG A 1 80 ? 21.685 -3.794 -2.548 1.00 61.47 80 ARG A O 1
ATOM 624 N N . SER A 1 81 ? 20.994 -2.422 -0.910 1.00 59.78 81 SER A N 1
ATOM 625 C CA . SER A 1 81 ? 22.317 -1.910 -0.527 1.00 59.78 81 SER A CA 1
ATOM 626 C C . SER A 1 81 ? 23.154 -2.986 0.172 1.00 59.78 81 SER A C 1
ATOM 628 O O . SER A 1 81 ? 24.359 -3.079 -0.033 1.00 59.78 81 SER A O 1
ATOM 630 N N . ALA A 1 82 ? 22.495 -3.892 0.900 1.00 57.75 82 ALA A N 1
ATOM 631 C CA . ALA A 1 82 ? 23.085 -5.114 1.439 1.00 57.75 82 ALA A CA 1
ATOM 632 C C . ALA A 1 82 ? 23.376 -6.194 0.372 1.00 57.75 82 ALA A C 1
ATOM 634 O O . ALA A 1 82 ? 23.648 -7.338 0.731 1.00 57.75 82 ALA A O 1
ATOM 635 N N . TRP A 1 83 ? 23.371 -5.848 -0.924 1.00 43.53 83 TRP A N 1
ATOM 636 C CA . TRP A 1 83 ? 23.940 -6.669 -1.995 1.00 43.53 83 TRP A CA 1
ATOM 637 C C . TRP A 1 83 ? 25.359 -6.200 -2.368 1.00 43.53 83 TRP A C 1
ATOM 639 O O . TRP A 1 83 ? 25.524 -5.401 -3.292 1.00 43.53 83 TRP A O 1
ATOM 649 N N . PRO A 1 84 ? 26.420 -6.718 -1.729 1.00 55.56 84 PRO A N 1
ATOM 650 C CA . PRO A 1 84 ? 27.729 -6.779 -2.352 1.00 55.56 84 PRO A CA 1
ATOM 651 C C . PRO A 1 84 ? 27.850 -8.041 -3.219 1.00 55.56 84 PRO A C 1
ATOM 653 O O . PRO A 1 84 ? 27.454 -9.128 -2.806 1.00 55.56 84 PRO A O 1
ATOM 656 N N . SER A 1 85 ? 28.523 -7.890 -4.365 1.00 57.44 85 SER A N 1
ATOM 657 C CA . SER A 1 85 ? 29.196 -8.931 -5.169 1.00 57.44 85 SER A CA 1
ATOM 658 C C . SER A 1 85 ? 28.410 -9.685 -6.259 1.00 57.44 85 SER A C 1
ATOM 660 O O . SER A 1 85 ? 28.148 -10.874 -6.167 1.00 57.44 85 SER A O 1
ATOM 662 N N . ILE A 1 86 ? 28.228 -9.024 -7.408 1.00 47.62 86 ILE A N 1
ATOM 663 C CA . ILE A 1 86 ? 28.815 -9.530 -8.663 1.00 47.62 86 ILE A CA 1
ATOM 664 C C . ILE A 1 86 ? 29.532 -8.334 -9.316 1.00 47.62 86 ILE A C 1
ATOM 666 O O . ILE A 1 86 ? 28.889 -7.352 -9.655 1.00 47.62 86 ILE A O 1
ATOM 670 N N . TRP A 1 87 ? 30.866 -8.364 -9.398 1.00 37.91 87 TRP A N 1
ATOM 671 C CA . TRP A 1 87 ? 31.740 -7.292 -9.934 1.00 37.91 87 TRP A CA 1
ATOM 672 C C . TRP A 1 87 ? 31.981 -6.032 -9.069 1.00 37.91 87 TRP A C 1
ATOM 674 O O . TRP A 1 87 ? 31.583 -4.927 -9.415 1.00 37.91 87 TRP A O 1
ATOM 684 N N . GLY A 1 88 ? 32.752 -6.198 -7.984 1.00 47.72 88 GLY A N 1
ATOM 685 C CA . GLY A 1 88 ? 33.827 -5.259 -7.603 1.00 47.72 88 GLY A CA 1
ATOM 686 C C . GLY A 1 88 ? 33.513 -3.765 -7.448 1.00 47.72 88 GLY A C 1
ATOM 687 O O . GLY A 1 88 ? 34.287 -2.946 -7.934 1.00 47.72 88 GLY A O 1
ATOM 688 N N . TRP A 1 89 ? 32.439 -3.391 -6.753 1.00 46.94 89 TRP A N 1
ATOM 689 C CA . TRP A 1 89 ? 32.199 -1.995 -6.370 1.00 46.94 89 TRP A CA 1
ATOM 690 C C . TRP A 1 89 ? 32.552 -1.755 -4.894 1.00 46.94 89 TRP A C 1
ATOM 692 O O . TRP A 1 89 ? 32.005 -2.418 -4.014 1.00 46.94 89 TRP A O 1
ATOM 702 N N . THR A 1 90 ? 33.446 -0.800 -4.621 1.00 53.28 90 THR A N 1
ATOM 703 C CA . THR A 1 90 ? 33.675 -0.213 -3.291 1.00 53.28 90 THR A CA 1
ATOM 704 C C . THR A 1 90 ? 33.082 1.201 -3.256 1.00 53.28 90 THR A C 1
ATOM 706 O O . THR A 1 90 ? 33.376 1.996 -4.152 1.00 53.28 90 THR A O 1
ATOM 709 N N . PRO A 1 91 ? 32.265 1.563 -2.247 1.00 45.69 91 PRO A N 1
ATOM 710 C CA . PRO A 1 91 ? 31.833 2.945 -2.087 1.00 45.69 91 PRO A CA 1
ATOM 711 C C . PRO A 1 91 ? 33.053 3.825 -1.796 1.00 45.69 91 PRO A C 1
ATOM 713 O O . PRO A 1 91 ? 33.801 3.587 -0.847 1.00 45.69 91 PRO A O 1
ATOM 716 N N . ALA A 1 92 ? 33.265 4.837 -2.636 1.00 52.97 92 ALA A N 1
ATOM 717 C CA . ALA A 1 92 ? 34.295 5.841 -2.425 1.00 52.97 92 ALA A CA 1
ATOM 718 C C . ALA A 1 92 ? 33.967 6.641 -1.157 1.00 52.97 92 ALA A C 1
ATOM 720 O O . ALA A 1 92 ? 32.997 7.396 -1.137 1.00 52.97 92 ALA A O 1
ATOM 721 N N . GLY A 1 93 ? 34.780 6.473 -0.110 1.00 55.12 93 GLY A N 1
ATOM 722 C CA . GLY A 1 93 ? 34.756 7.354 1.055 1.00 55.12 93 GLY A CA 1
ATOM 723 C C . GLY A 1 93 ? 34.813 6.668 2.416 1.00 55.12 93 GLY A C 1
ATOM 724 O O . GLY A 1 93 ? 33.922 6.884 3.222 1.00 55.12 93 GLY A O 1
ATOM 725 N N . THR A 1 94 ? 35.890 5.939 2.711 1.00 46.38 94 THR A N 1
ATOM 726 C CA . THR A 1 94 ? 36.551 6.051 4.023 1.00 46.38 94 THR A CA 1
ATOM 727 C C . THR A 1 94 ? 38.046 5.898 3.806 1.00 46.38 94 THR A C 1
ATOM 729 O O . THR A 1 94 ? 38.562 4.802 3.595 1.00 46.38 94 THR A O 1
ATOM 732 N N . GLU A 1 95 ? 38.738 7.026 3.834 1.00 50.16 95 GLU A N 1
ATOM 733 C CA . GLU A 1 95 ? 40.165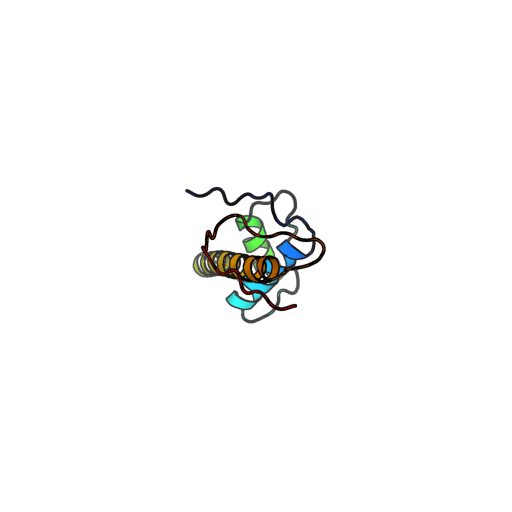 7.062 4.097 1.00 50.16 95 GLU A CA 1
ATOM 734 C C . GLU A 1 95 ? 40.394 6.377 5.459 1.00 50.16 95 GLU A C 1
ATOM 736 O O . GLU A 1 95 ? 39.837 6.780 6.479 1.00 50.16 95 GLU A O 1
ATOM 741 N N . THR A 1 96 ? 41.142 5.277 5.486 1.00 40.47 96 THR A N 1
ATOM 742 C CA . THR A 1 96 ? 41.746 4.758 6.717 1.00 40.47 96 THR A CA 1
ATOM 743 C C . THR A 1 96 ? 43.167 4.351 6.389 1.00 40.47 96 THR A C 1
ATOM 745 O O . THR A 1 96 ? 43.441 3.389 5.676 1.00 40.47 96 THR A O 1
ATOM 748 N N . THR A 1 97 ? 44.063 5.186 6.886 1.00 47.09 97 THR A N 1
ATOM 749 C CA . THR A 1 97 ? 45.510 5.065 6.881 1.00 47.09 97 THR A CA 1
ATOM 750 C C . THR A 1 97 ? 45.973 3.770 7.560 1.00 47.09 97 THR A C 1
ATOM 752 O O . THR A 1 97 ? 45.449 3.392 8.601 1.00 47.09 97 THR A O 1
ATOM 755 N N . ALA A 1 98 ? 47.042 3.195 6.997 1.00 42.38 98 ALA A N 1
ATOM 756 C CA . ALA A 1 98 ? 48.011 2.268 7.596 1.00 42.38 98 ALA A CA 1
ATOM 757 C C . ALA A 1 98 ? 47.543 0.860 8.024 1.00 42.38 98 ALA A C 1
ATOM 759 O O . ALA A 1 98 ? 46.871 0.677 9.029 1.00 42.38 98 ALA A O 1
ATOM 760 N N . ALA A 1 99 ? 48.120 -0.163 7.386 1.00 36.69 99 ALA A N 1
ATOM 761 C CA . ALA A 1 99 ? 49.281 -0.849 7.966 1.00 36.69 99 ALA A CA 1
ATOM 762 C C . ALA A 1 99 ? 49.894 -1.832 6.956 1.00 36.69 99 ALA A C 1
ATOM 764 O O . ALA A 1 99 ? 49.302 -2.842 6.586 1.00 36.69 99 ALA A O 1
ATOM 765 N N . THR A 1 100 ? 51.128 -1.541 6.547 1.00 51.31 100 THR A N 1
ATOM 766 C CA . THR A 1 100 ? 52.037 -2.513 5.940 1.00 51.31 100 THR A CA 1
ATOM 767 C C . THR A 1 100 ? 52.298 -3.632 6.945 1.00 51.31 100 THR A C 1
ATOM 769 O O . THR A 1 100 ? 52.989 -3.415 7.938 1.00 51.31 100 THR A O 1
ATOM 772 N N . ALA A 1 101 ? 51.800 -4.835 6.671 1.00 39.62 101 ALA A N 1
ATOM 773 C CA . ALA A 1 101 ? 52.237 -6.052 7.341 1.00 39.62 101 ALA A CA 1
ATOM 774 C C . ALA A 1 101 ? 52.837 -7.000 6.298 1.00 39.62 101 ALA A C 1
ATOM 776 O O . ALA A 1 101 ? 52.141 -7.596 5.481 1.00 39.62 101 ALA A O 1
ATOM 777 N N . ARG A 1 102 ? 54.170 -7.082 6.325 1.00 47.56 102 ARG A N 1
ATOM 778 C CA . ARG A 1 102 ? 54.977 -8.115 5.671 1.00 47.56 102 ARG A CA 1
ATOM 779 C C . ARG A 1 102 ? 54.579 -9.491 6.193 1.00 47.56 102 ARG A C 1
ATOM 781 O O . ARG A 1 102 ? 54.661 -9.674 7.405 1.00 47.56 102 ARG A O 1
ATOM 788 N N . ILE A 1 103 ? 54.337 -10.461 5.311 1.00 42.69 103 ILE A N 1
ATOM 789 C CA . ILE A 1 103 ? 54.723 -11.857 5.565 1.00 42.69 103 ILE A CA 1
ATOM 790 C C . ILE A 1 103 ? 54.889 -12.633 4.244 1.00 42.69 103 ILE A C 1
ATOM 792 O O . ILE A 1 103 ? 53.918 -12.807 3.519 1.00 42.69 103 ILE A O 1
ATOM 796 N N . TRP A 1 104 ? 56.152 -13.037 4.033 1.00 54.34 104 TRP A N 1
ATOM 797 C CA . TRP A 1 104 ? 56.792 -13.967 3.080 1.00 54.34 104 TRP A CA 1
ATOM 798 C C . TRP A 1 104 ? 56.520 -13.835 1.580 1.00 54.34 104 TRP A C 1
ATOM 800 O O . TRP A 1 104 ? 55.481 -14.324 1.095 1.00 54.34 104 TRP A O 1
#

Foldseek 3Di:
DDDPPPPPDVPVPLVVVLLQQLCCVLPVDGQPDFDDPPPDDPLVRNCVSCVSRVHDPDPVSSVSSVVSSVVSVVVVVVVVVVDDDDDDDDPPDDDDDDDDDDDD

Sequence (104 aa):
MRDIDHTLLTISGVSRDIYAHAFERVTGEPPREIASMAGRTEQAIIINTLALNDREADETTIAAFYEGLGKADVELKSRRSAWPSIWGWTPAGTETTAATARIW

Secondary structure (DSSP, 8-state):
-----TTS--STTHHHHHHHHHHHHHHSS--S-----TT--HHHHHHHHHHHTT----HHHHHHHHHHHHHHHHHHHHHHHT---SS----S------------

Radius of gyration: 19.91 Å; chains: 1; bounding box: 70×34×24 Å